Protein AF-A0A8S3Z3C2-F1 (afdb_monomer_lite)

Foldseek 3Di:
DDWDDDPPWIKDKAFDPPDDADPVRHTDIDIGTPVPDDCVPPPVSVVVPDPDPDDDD

Sequence (57 aa):
SGFLQLGDVEYLIEPIRGHNQSKDGGQPHLVYRRSALHDKQDFKSRSQQEGPTCGVK

Radius of gyration: 15.73 Å; chains: 1; bounding box: 30×23×50 Å

Organism: NCBI:txid100452

pLDDT: mean 75.25, std 16.86, range [36.38, 92.69]

Secondary structure (DSSP, 8-state):
-EEEEETTEEEEEEEPTTPPPPTTS---EEEEEGGGS-TTT-HHHHTTS--S-----

Structure (mmCIF, N/CA/C/O backbone):
data_AF-A0A8S3Z3C2-F1
#
_entry.id   AF-A0A8S3Z3C2-F1
#
loop_
_atom_site.group_PDB
_atom_site.id
_atom_site.type_symbol
_atom_site.label_atom_id
_atom_site.label_alt_id
_atom_site.label_comp_id
_atom_site.label_asym_id
_atom_site.label_entity_id
_atom_site.label_seq_id
_atom_site.pdbx_PDB_ins_code
_atom_site.Cartn_x
_atom_site.Cartn_y
_atom_site.Cartn_z
_atom_site.occupancy
_atom_site.B_iso_or_equiv
_atom_site.auth_seq_id
_atom_site.auth_comp_id
_atom_site.auth_asym_id
_atom_site.auth_atom_id
_atom_site.pdbx_PDB_model_num
ATOM 1 N N . SER A 1 1 ? 8.437 2.355 1.298 1.00 73.25 1 SER A N 1
ATOM 2 C CA . SER A 1 1 ? 6.984 2.133 1.427 1.00 73.25 1 SER A CA 1
ATOM 3 C C . SER A 1 1 ? 6.346 3.421 1.912 1.00 73.25 1 SER A C 1
ATOM 5 O O . SER A 1 1 ? 7.053 4.270 2.447 1.00 73.25 1 SER A O 1
ATOM 7 N N . GLY A 1 2 ? 5.052 3.597 1.670 1.00 84.69 2 GLY A N 1
ATOM 8 C CA . GLY A 1 2 ? 4.301 4.796 2.041 1.00 84.69 2 GLY A CA 1
ATOM 9 C C . GLY A 1 2 ? 2.825 4.482 2.264 1.00 84.69 2 GLY A C 1
ATOM 10 O O . GLY A 1 2 ? 2.404 3.336 2.117 1.00 84.69 2 GLY A O 1
ATOM 11 N N . PHE A 1 3 ? 2.044 5.500 2.615 1.00 87.44 3 PHE A N 1
ATOM 12 C CA . PHE A 1 3 ? 0.612 5.369 2.871 1.00 87.44 3 PHE A CA 1
ATOM 13 C C . PHE A 1 3 ? -0.179 6.294 1.950 1.00 87.44 3 PHE A C 1
ATOM 15 O O . PHE A 1 3 ? 0.275 7.396 1.642 1.00 87.44 3 PHE A O 1
ATOM 22 N N . LEU A 1 4 ? -1.362 5.848 1.533 1.00 88.75 4 LEU A N 1
ATOM 23 C CA . LEU A 1 4 ? -2.312 6.639 0.756 1.00 88.75 4 LEU A CA 1
ATOM 24 C C . LEU A 1 4 ? -3.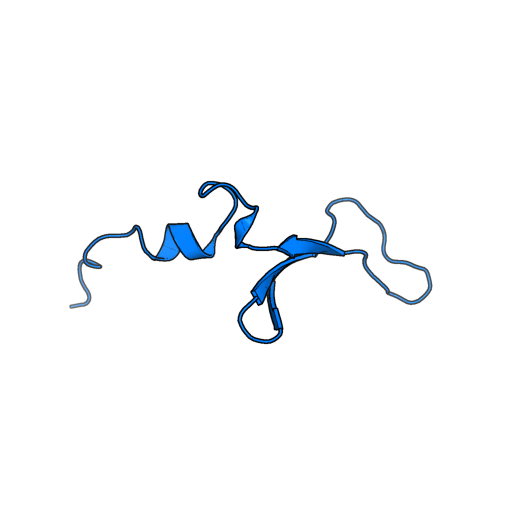654 6.659 1.479 1.00 88.75 4 LEU A C 1
ATOM 26 O O . LEU A 1 4 ? -4.191 5.607 1.818 1.00 88.75 4 LEU A O 1
ATOM 30 N N . GLN A 1 5 ? -4.204 7.850 1.687 1.00 91.44 5 GLN A N 1
ATOM 31 C CA . GLN A 1 5 ? -5.516 8.034 2.294 1.00 91.44 5 GLN A CA 1
ATOM 32 C C . GLN A 1 5 ? -6.513 8.510 1.236 1.00 91.44 5 GLN A C 1
ATOM 34 O O . GLN A 1 5 ? -6.264 9.486 0.530 1.00 91.44 5 GLN A O 1
ATOM 39 N N . LEU A 1 6 ? -7.633 7.798 1.118 1.00 91.31 6 LEU A N 1
ATOM 40 C CA . LEU A 1 6 ? -8.739 8.104 0.213 1.00 91.31 6 LEU A CA 1
ATOM 41 C C . LEU A 1 6 ? -10.031 8.115 1.036 1.00 91.31 6 LEU A C 1
ATOM 43 O O . LEU A 1 6 ? -10.581 7.062 1.364 1.00 91.31 6 LEU A O 1
ATOM 47 N N . GLY A 1 7 ? -10.489 9.315 1.398 1.00 92.69 7 GLY A N 1
ATOM 48 C CA . GLY A 1 7 ? -11.579 9.491 2.360 1.00 92.69 7 GLY A CA 1
ATOM 49 C C . GLY A 1 7 ? -11.228 8.866 3.714 1.00 92.69 7 GLY A C 1
ATOM 50 O O . GLY A 1 7 ? -10.137 9.090 4.242 1.00 92.69 7 GLY A O 1
ATOM 51 N N . ASP A 1 8 ? -12.125 8.027 4.228 1.00 91.38 8 ASP A N 1
ATOM 52 C CA . ASP A 1 8 ? -11.951 7.309 5.501 1.00 91.38 8 ASP A CA 1
ATOM 53 C C . ASP A 1 8 ? -11.172 5.990 5.358 1.00 91.38 8 ASP A C 1
ATOM 55 O O . ASP A 1 8 ? -11.054 5.214 6.308 1.00 91.38 8 ASP A O 1
ATOM 59 N N . VAL A 1 9 ? -10.657 5.690 4.160 1.00 91.31 9 VAL A N 1
ATOM 60 C CA . VAL A 1 9 ? -9.924 4.453 3.887 1.00 91.31 9 VAL A CA 1
ATOM 61 C C . VAL A 1 9 ? -8.444 4.746 3.700 1.00 91.31 9 VAL A C 1
ATOM 63 O O . VAL A 1 9 ? -8.052 5.583 2.890 1.00 91.31 9 VAL A O 1
ATOM 66 N N . GLU A 1 10 ? -7.609 3.999 4.414 1.00 91.31 10 GLU A N 1
ATOM 67 C CA . GLU A 1 10 ? -6.158 4.089 4.305 1.00 91.31 10 GLU A CA 1
ATOM 68 C C . GLU A 1 10 ? -5.566 2.832 3.669 1.00 91.31 10 GLU A C 1
ATOM 70 O O . GLU A 1 10 ? -6.002 1.701 3.920 1.00 91.31 10 GLU A O 1
ATOM 75 N N . TYR A 1 11 ? -4.544 3.047 2.851 1.00 90.38 11 TYR A N 1
ATOM 76 C CA . TYR A 1 11 ? -3.845 2.031 2.088 1.00 90.38 11 TYR A CA 1
ATOM 77 C C . TYR A 1 11 ? -2.349 2.063 2.404 1.00 90.38 11 TYR A C 1
ATOM 79 O O . TYR A 1 11 ? -1.754 3.134 2.529 1.00 90.38 11 TYR A O 1
ATOM 87 N N . LEU A 1 12 ? -1.737 0.885 2.504 1.00 89.31 12 LEU A N 1
ATOM 88 C CA . LEU A 1 12 ? -0.290 0.69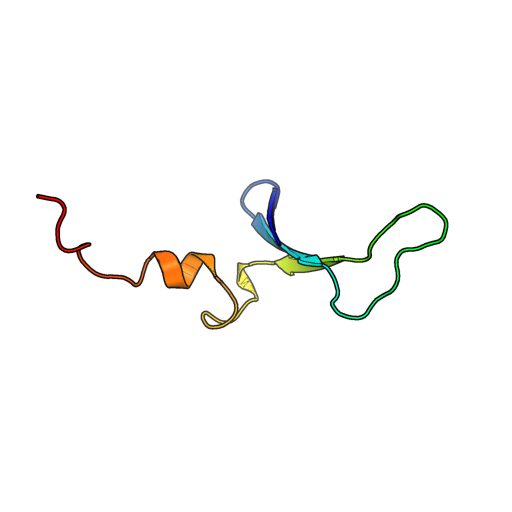8 2.542 1.00 89.31 12 LEU A CA 1
ATOM 89 C C . LEU A 1 12 ? 0.206 0.443 1.117 1.00 89.31 12 LEU A C 1
ATOM 91 O O . LEU A 1 12 ? -0.328 -0.423 0.422 1.00 89.31 12 LEU A O 1
ATOM 95 N N . ILE A 1 13 ? 1.234 1.181 0.706 1.00 90.38 13 ILE A N 1
ATOM 96 C CA . ILE A 1 13 ? 1.875 1.055 -0.602 1.00 90.38 13 ILE A CA 1
ATOM 97 C C . ILE A 1 13 ? 3.324 0.608 -0.410 1.00 90.38 13 ILE A C 1
ATOM 99 O O . ILE A 1 13 ? 4.133 1.305 0.217 1.00 90.38 13 ILE A O 1
ATOM 103 N N . GLU A 1 14 ? 3.683 -0.537 -0.984 1.00 88.00 14 GLU A N 1
ATOM 104 C CA . GLU A 1 14 ? 5.032 -1.099 -0.884 1.00 88.00 14 GLU A CA 1
ATOM 105 C C . GLU A 1 14 ? 5.642 -1.360 -2.262 1.00 88.00 14 GLU A C 1
ATOM 107 O O . GLU A 1 14 ? 4.980 -1.944 -3.117 1.00 88.00 14 GLU A O 1
ATOM 112 N N . PRO A 1 15 ? 6.903 -0.963 -2.510 1.00 87.50 15 PRO A N 1
ATOM 113 C CA . PRO A 1 15 ? 7.582 -1.345 -3.742 1.00 87.50 15 PRO A CA 1
ATOM 114 C C . PRO A 1 15 ? 7.804 -2.860 -3.769 1.00 87.50 15 PRO A C 1
ATOM 116 O O . PRO A 1 15 ? 8.191 -3.459 -2.758 1.00 87.50 15 PRO A O 1
ATOM 119 N N . ILE A 1 16 ? 7.613 -3.484 -4.932 1.00 88.19 16 ILE A N 1
ATOM 120 C CA . ILE A 1 16 ? 7.903 -4.913 -5.090 1.00 88.19 16 ILE A CA 1
ATOM 121 C C . ILE A 1 16 ? 9.418 -5.124 -5.052 1.00 88.19 16 ILE A C 1
ATOM 123 O O . ILE A 1 16 ? 10.167 -4.572 -5.863 1.00 88.19 16 ILE A O 1
ATOM 127 N N . ARG A 1 17 ? 9.877 -5.951 -4.108 1.00 83.75 17 ARG A N 1
ATOM 128 C CA . ARG A 1 17 ? 11.287 -6.345 -4.006 1.00 83.75 17 ARG A CA 1
ATOM 129 C C . ARG A 1 17 ? 11.633 -7.335 -5.115 1.00 83.75 17 ARG A C 1
ATOM 131 O O . ARG A 1 17 ? 10.867 -8.253 -5.383 1.00 83.75 17 ARG A O 1
ATOM 138 N N . GLY A 1 18 ? 12.802 -7.163 -5.729 1.00 81.44 18 GLY A N 1
ATOM 139 C CA . GLY A 1 18 ? 13.300 -8.068 -6.770 1.00 81.44 18 GLY A CA 1
ATOM 140 C C . GLY A 1 18 ? 12.672 -7.869 -8.150 1.00 81.44 18 GLY A C 1
ATOM 141 O O . GLY A 1 18 ? 12.964 -8.644 -9.055 1.00 81.44 18 GLY A O 1
ATOM 142 N N . HIS A 1 19 ? 11.841 -6.840 -8.334 1.00 81.38 19 HIS A N 1
ATOM 143 C CA . HIS A 1 19 ? 11.330 -6.484 -9.651 1.00 81.38 19 HIS A CA 1
ATOM 144 C C . HIS A 1 19 ? 12.202 -5.401 -10.287 1.00 81.38 19 HIS A C 1
ATOM 146 O O . HIS A 1 19 ? 12.468 -4.369 -9.669 1.00 81.38 19 HIS A O 1
ATOM 152 N N . ASN A 1 20 ? 12.622 -5.628 -11.532 1.00 79.50 20 ASN A N 1
ATOM 153 C CA . ASN A 1 20 ? 13.340 -4.620 -12.303 1.00 79.50 20 ASN A CA 1
ATOM 154 C C . ASN A 1 20 ? 12.408 -3.452 -12.639 1.00 79.50 20 ASN A C 1
ATOM 156 O O . ASN A 1 20 ? 11.199 -3.644 -12.825 1.00 79.50 20 ASN A O 1
ATOM 160 N N . GLN A 1 21 ? 12.987 -2.254 -12.731 1.00 83.56 21 GLN A N 1
ATOM 161 C CA . GLN A 1 21 ? 12.293 -1.092 -13.276 1.00 83.56 21 GLN A CA 1
ATOM 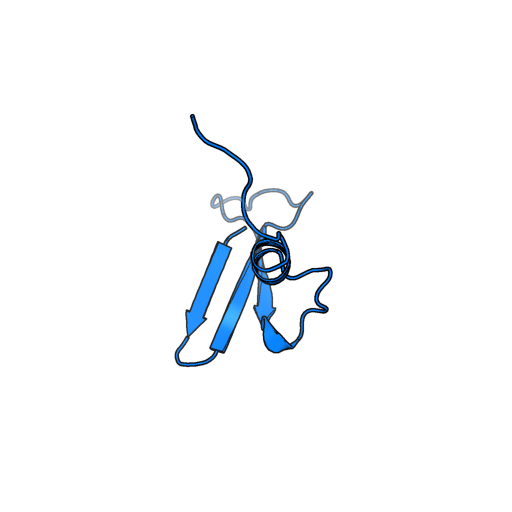162 C C . GLN A 1 21 ? 11.883 -1.365 -14.728 1.00 83.56 21 GLN A C 1
ATOM 164 O O . GLN A 1 21 ? 12.590 -2.050 -15.475 1.00 83.56 21 GLN A O 1
ATOM 169 N N . SER A 1 22 ? 10.723 -0.844 -15.122 1.00 83.56 22 SER A N 1
ATOM 170 C CA . SER A 1 22 ? 10.298 -0.842 -16.515 1.00 83.56 22 SER A CA 1
ATOM 171 C C . SER A 1 22 ? 11.232 0.035 -17.354 1.00 83.56 22 SER A C 1
ATOM 173 O O . SER A 1 22 ? 12.003 0.839 -16.828 1.00 83.56 22 SER A O 1
ATOM 175 N N . LYS A 1 23 ? 11.146 -0.093 -18.682 1.00 84.38 23 LYS A N 1
ATOM 176 C CA . LYS A 1 23 ? 11.937 0.724 -19.618 1.00 84.38 23 LYS A CA 1
ATOM 177 C C . LYS A 1 23 ? 11.697 2.230 -19.451 1.00 84.38 23 LYS A C 1
ATOM 179 O O . LYS A 1 23 ? 12.589 3.012 -19.749 1.00 84.38 23 LYS A O 1
ATOM 184 N N . ASP A 1 24 ? 10.539 2.600 -18.913 1.00 87.69 24 ASP A N 1
ATOM 185 C CA . ASP A 1 24 ? 10.137 3.984 -18.652 1.00 87.69 24 ASP A CA 1
ATOM 186 C C . ASP A 1 24 ? 10.501 4.448 -17.225 1.00 87.69 24 ASP A C 1
ATOM 188 O O . ASP A 1 24 ? 10.050 5.496 -16.772 1.00 87.69 24 ASP A O 1
ATOM 192 N N . GLY A 1 25 ? 11.280 3.651 -16.480 1.00 81.62 25 GLY A N 1
ATOM 193 C CA . GLY A 1 25 ? 11.676 3.937 -15.095 1.00 81.62 25 GLY A CA 1
ATOM 194 C C . GLY A 1 25 ? 10.597 3.635 -14.048 1.00 81.62 25 GLY A C 1
ATOM 195 O O . GLY A 1 25 ? 10.789 3.906 -12.863 1.00 81.62 25 GLY A O 1
ATOM 196 N N . GLY A 1 26 ? 9.465 3.054 -14.450 1.00 83.75 26 GLY A N 1
ATOM 197 C CA . GLY A 1 26 ? 8.379 2.693 -13.544 1.00 83.75 26 GLY A CA 1
ATOM 198 C C . GLY A 1 26 ? 8.735 1.493 -12.665 1.00 83.75 26 GLY A C 1
ATOM 199 O O . GLY A 1 26 ? 9.254 0.488 -13.148 1.00 83.75 26 GLY A O 1
ATOM 200 N N . GLN A 1 27 ? 8.412 1.562 -11.373 1.00 84.75 27 GLN A N 1
ATOM 201 C CA . GLN A 1 27 ? 8.552 0.438 -10.445 1.00 84.75 27 GLN A CA 1
ATOM 202 C C . GLN A 1 27 ? 7.167 -0.032 -9.985 1.00 84.75 27 GLN A C 1
ATOM 204 O O . GLN A 1 27 ? 6.359 0.799 -9.558 1.00 84.75 27 GLN A O 1
ATOM 209 N N . PRO A 1 28 ? 6.856 -1.338 -10.046 1.00 87.31 28 PRO A N 1
ATOM 210 C CA . PRO A 1 28 ? 5.573 -1.828 -9.570 1.00 87.31 28 PRO A CA 1
ATOM 211 C C . PRO A 1 28 ? 5.494 -1.766 -8.040 1.00 87.31 28 PRO A C 1
ATOM 213 O O . PRO A 1 28 ? 6.474 -2.008 -7.328 1.00 87.31 28 PRO A O 1
ATOM 216 N N . HIS A 1 29 ? 4.299 -1.454 -7.547 1.00 89.75 29 HIS A N 1
ATOM 217 C CA . HIS A 1 29 ? 3.986 -1.353 -6.127 1.00 89.75 29 HIS A CA 1
ATOM 218 C C . HIS A 1 29 ? 2.781 -2.235 -5.789 1.00 89.75 29 HIS A C 1
ATOM 220 O O . HIS A 1 29 ? 1.866 -2.388 -6.598 1.00 89.75 29 HIS A O 1
ATOM 226 N N . LEU A 1 30 ? 2.777 -2.795 -4.583 1.00 88.56 30 LEU A N 1
ATOM 227 C CA . LEU A 1 30 ? 1.637 -3.485 -3.990 1.00 88.56 30 LEU A CA 1
ATOM 228 C C . LEU A 1 30 ? 0.832 -2.481 -3.177 1.00 88.56 30 LEU A C 1
ATOM 230 O O . LEU A 1 30 ? 1.406 -1.645 -2.479 1.00 88.56 30 LEU A O 1
ATOM 234 N N . VAL A 1 31 ? -0.490 -2.576 -3.278 1.00 90.06 31 VAL A N 1
ATOM 235 C CA . VAL A 1 31 ? -1.424 -1.699 -2.573 1.00 90.06 31 VAL A CA 1
ATOM 236 C C . VAL A 1 31 ? -2.357 -2.561 -1.743 1.00 90.06 31 VAL A C 1
ATOM 238 O O . VAL A 1 31 ? -3.100 -3.383 -2.278 1.00 90.06 31 VAL A O 1
ATOM 241 N N . TYR A 1 32 ? -2.327 -2.356 -0.433 1.00 89.38 32 TYR A N 1
ATOM 242 C CA . TYR A 1 32 ? -3.160 -3.074 0.522 1.00 89.38 32 TYR A CA 1
ATOM 243 C C . TYR A 1 32 ? -4.066 -2.096 1.243 1.00 89.38 32 TYR A C 1
ATOM 245 O O . TYR A 1 32 ? -3.605 -1.057 1.706 1.00 89.38 32 TYR A O 1
ATOM 253 N N . ARG A 1 33 ? -5.343 -2.436 1.414 1.00 89.62 33 ARG A N 1
ATOM 254 C CA . ARG A 1 33 ? -6.196 -1.710 2.360 1.00 89.62 33 ARG A CA 1
ATOM 255 C C . ARG A 1 33 ? -5.704 -2.016 3.777 1.00 89.62 33 ARG A C 1
ATOM 257 O O . ARG A 1 33 ? -5.642 -3.189 4.139 1.00 89.62 33 ARG A O 1
ATOM 264 N N . ARG A 1 34 ? -5.382 -0.999 4.587 1.00 85.06 34 ARG A N 1
ATOM 265 C CA . ARG A 1 34 ? -4.806 -1.207 5.935 1.00 85.06 34 ARG A CA 1
ATOM 266 C C . ARG A 1 34 ? -5.696 -2.065 6.829 1.00 85.06 34 ARG A C 1
ATOM 268 O O . ARG A 1 34 ? -5.187 -2.919 7.535 1.00 85.06 34 ARG A O 1
ATOM 275 N N . SER A 1 35 ? -7.018 -1.914 6.729 1.00 85.94 35 SER A N 1
ATOM 276 C CA . SER A 1 35 ? -7.977 -2.707 7.513 1.00 85.94 35 SER A CA 1
ATOM 277 C C . SER A 1 35 ? -7.950 -4.213 7.216 1.00 85.94 35 SER A C 1
ATOM 279 O O . SER A 1 35 ? -8.568 -4.976 7.947 1.00 85.94 35 SER A O 1
ATOM 281 N N . ALA A 1 36 ? -7.308 -4.641 6.125 1.00 85.69 36 ALA A N 1
ATOM 282 C CA . ALA A 1 36 ? -7.159 -6.049 5.760 1.00 85.69 36 ALA A CA 1
ATOM 283 C C . ALA A 1 36 ? -5.783 -6.626 6.144 1.00 85.69 36 ALA A C 1
ATOM 285 O O . ALA A 1 36 ? -5.544 -7.816 5.938 1.00 85.69 36 ALA A O 1
ATOM 286 N N . LEU A 1 37 ? -4.869 -5.804 6.669 1.00 80.88 37 LEU A N 1
ATOM 287 C CA . LEU A 1 37 ? -3.554 -6.250 7.114 1.00 80.88 37 LEU A CA 1
ATOM 288 C C . LEU A 1 37 ? -3.642 -6.765 8.551 1.00 80.88 37 LEU A C 1
ATOM 290 O O . LEU A 1 37 ? -4.220 -6.119 9.419 1.00 80.88 37 LEU A O 1
ATOM 294 N N . HIS A 1 38 ? -3.028 -7.917 8.817 1.00 75.44 38 HIS A N 1
ATOM 295 C CA . HIS A 1 38 ? -2.809 -8.361 10.192 1.00 75.44 38 HIS A CA 1
ATOM 296 C C . HIS A 1 38 ? -1.844 -7.398 10.901 1.00 75.44 38 HIS A C 1
ATOM 298 O O . HIS A 1 38 ? -0.904 -6.910 10.272 1.00 75.44 38 HIS A O 1
ATOM 304 N N . ASP A 1 39 ? -1.987 -7.212 12.218 1.00 68.12 39 ASP A N 1
ATOM 305 C CA . ASP A 1 39 ? -1.176 -6.275 13.025 1.00 68.12 39 ASP A CA 1
ATOM 306 C C . ASP A 1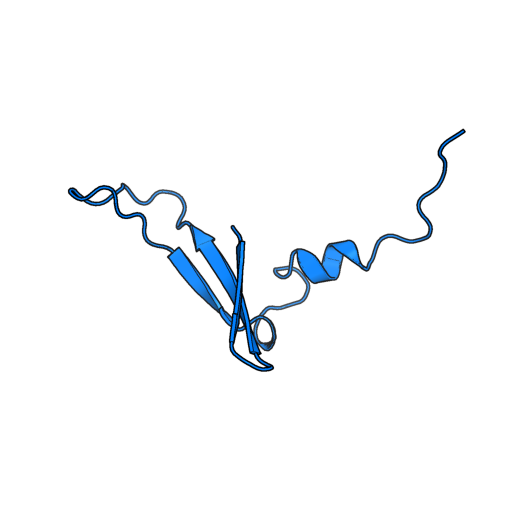 39 ? 0.342 -6.430 12.837 1.00 68.12 39 ASP A C 1
ATOM 308 O O . ASP A 1 39 ? 1.115 -5.488 12.982 1.00 68.12 39 ASP A O 1
ATOM 312 N N . LYS A 1 40 ? 0.800 -7.630 12.465 1.00 62.69 40 LYS A N 1
ATOM 313 C CA . LYS A 1 40 ? 2.216 -7.903 12.194 1.00 62.69 40 LYS A CA 1
ATOM 314 C C . LYS A 1 40 ? 2.731 -7.262 10.898 1.00 62.69 40 LYS A C 1
ATOM 316 O O . LYS A 1 40 ? 3.945 -7.135 10.770 1.00 62.69 40 LYS A O 1
ATOM 321 N N . GLN A 1 41 ? 1.873 -6.891 9.954 1.00 65.06 41 GLN A N 1
ATOM 322 C CA . GLN A 1 41 ? 2.241 -6.274 8.670 1.00 65.06 41 GLN A CA 1
ATOM 323 C C . GLN A 1 41 ? 2.002 -4.763 8.642 1.00 65.06 41 GLN A C 1
ATOM 325 O O . GLN A 1 41 ? 2.577 -4.072 7.805 1.00 65.06 41 GLN A O 1
ATOM 330 N N . ASP A 1 42 ? 1.205 -4.238 9.568 1.00 66.44 42 ASP A N 1
ATOM 331 C CA . ASP A 1 42 ? 0.979 -2.806 9.678 1.00 66.44 42 ASP A CA 1
ATOM 332 C C . ASP A 1 42 ? 2.090 -2.151 10.516 1.00 66.44 42 ASP A C 1
ATOM 334 O O . ASP A 1 42 ? 2.108 -2.194 11.742 1.00 66.44 42 ASP A O 1
ATOM 338 N N . PHE A 1 43 ? 3.071 -1.540 9.853 1.00 62.31 43 PHE A N 1
ATOM 339 C CA . PHE A 1 43 ? 4.168 -0.861 10.551 1.00 62.31 43 PHE A CA 1
ATOM 340 C C . PHE A 1 43 ? 3.670 0.290 11.447 1.00 62.31 43 PHE A C 1
ATOM 342 O O . PHE A 1 43 ? 4.281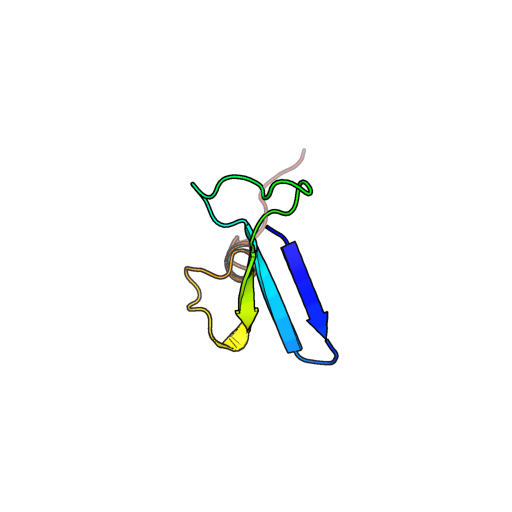 0.569 12.478 1.00 62.31 43 PHE A O 1
ATOM 349 N N . LYS A 1 44 ? 2.535 0.922 11.103 1.00 59.91 44 LYS A N 1
ATOM 350 C CA . LYS A 1 44 ? 1.951 2.018 11.890 1.00 59.91 44 LYS A CA 1
ATOM 351 C C . LYS A 1 44 ? 1.309 1.530 13.198 1.00 59.91 44 LYS A C 1
ATOM 353 O O . LYS A 1 44 ? 1.300 2.287 14.168 1.00 59.91 44 LYS A O 1
ATOM 358 N N . SER A 1 45 ? 0.792 0.297 13.257 1.00 54.09 45 SER A N 1
ATOM 359 C CA . SER A 1 45 ? 0.243 -0.259 14.508 1.00 54.09 45 SER A CA 1
ATOM 360 C C . SER A 1 45 ? 1.353 -0.572 15.515 1.00 54.09 45 SER A C 1
ATOM 362 O O . SER A 1 45 ? 1.195 -0.326 16.709 1.00 54.09 45 SER A O 1
ATOM 364 N N . ARG A 1 46 ? 2.529 -0.999 15.034 1.00 53.62 46 ARG A N 1
ATOM 365 C CA . ARG A 1 46 ? 3.707 -1.236 15.885 1.00 53.62 46 ARG A CA 1
ATOM 366 C C . ARG A 1 46 ? 4.235 0.038 16.545 1.00 53.62 46 ARG A C 1
ATOM 368 O O . ARG A 1 46 ? 4.613 -0.010 17.708 1.00 53.62 46 ARG A O 1
ATOM 375 N N . SER A 1 47 ? 4.202 1.178 15.851 1.00 53.03 47 SER A N 1
ATOM 376 C CA . SER A 1 47 ? 4.627 2.468 16.423 1.00 53.03 47 SER A CA 1
ATOM 377 C C . SER A 1 47 ? 3.706 3.008 17.528 1.00 53.03 47 SER A C 1
ATOM 379 O O . SER A 1 47 ? 4.101 3.926 18.235 1.00 53.03 47 SER A O 1
ATOM 381 N N . GLN A 1 48 ? 2.501 2.452 17.711 1.00 50.69 48 GLN A N 1
ATOM 382 C CA . GLN A 1 48 ? 1.637 2.763 18.861 1.00 50.69 48 GLN A CA 1
ATOM 383 C C . GLN A 1 48 ? 1.795 1.776 20.032 1.00 50.69 48 GLN A C 1
ATOM 385 O O . GLN A 1 48 ? 1.188 1.985 21.079 1.00 50.69 48 GLN A O 1
ATOM 390 N N . GLN A 1 49 ? 2.602 0.718 19.882 1.00 47.72 49 GLN A N 1
ATOM 391 C CA . GLN A 1 49 ? 2.814 -0.313 20.905 1.00 47.72 49 GLN A CA 1
ATOM 392 C C . GLN A 1 49 ? 4.125 -0.171 21.692 1.00 47.72 49 GLN A C 1
ATOM 394 O O . GLN A 1 49 ? 4.470 -1.066 22.464 1.00 47.72 49 GLN A O 1
ATOM 399 N N . GLU A 1 50 ? 4.839 0.948 21.564 1.00 47.16 50 GLU A N 1
ATOM 400 C CA . GLU A 1 50 ? 5.937 1.272 22.475 1.00 47.16 50 GLU A CA 1
ATOM 401 C C . GLU A 1 50 ? 5.401 2.147 23.615 1.00 47.16 50 GLU A C 1
ATOM 403 O O . GLU A 1 50 ? 4.814 3.204 23.391 1.00 47.16 50 GLU A O 1
ATOM 408 N N . GLY A 1 51 ? 5.545 1.646 24.848 1.00 49.66 51 GLY A N 1
ATOM 409 C CA . GLY A 1 51 ? 5.207 2.347 26.088 1.00 49.66 51 GLY A CA 1
ATOM 410 C C . GLY A 1 51 ? 5.985 3.660 26.271 1.00 49.66 51 GLY A C 1
ATOM 411 O O . GLY A 1 51 ? 6.665 4.111 25.351 1.00 49.66 51 GLY A O 1
ATOM 412 N N . PRO A 1 52 ? 5.890 4.310 27.449 1.00 44.91 52 PRO A N 1
ATOM 413 C CA . PRO A 1 52 ? 6.436 5.649 27.650 1.00 44.91 52 PRO A CA 1
ATOM 414 C C . PRO A 1 52 ? 7.910 5.680 27.245 1.00 44.91 52 PRO A C 1
ATOM 416 O O . PRO A 1 52 ? 8.729 4.958 27.812 1.00 44.91 52 PRO A O 1
ATOM 419 N N . THR A 1 53 ? 8.230 6.490 26.236 1.00 47.12 53 THR A N 1
ATOM 420 C CA . THR A 1 53 ? 9.595 6.697 25.759 1.00 47.12 53 THR A CA 1
ATOM 421 C C . THR A 1 53 ? 10.428 7.230 26.922 1.00 47.12 53 THR A C 1
ATOM 423 O O . THR A 1 53 ? 10.327 8.394 27.308 1.00 47.12 53 THR A O 1
ATOM 426 N N . CYS A 1 54 ? 11.212 6.345 27.536 1.00 54.38 54 CYS A N 1
ATOM 427 C CA . 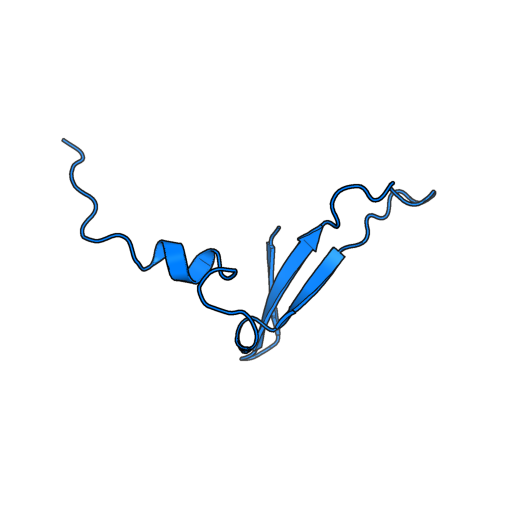CYS A 1 54 ? 12.187 6.699 28.551 1.00 54.38 54 CYS A CA 1
ATOM 428 C C . CYS A 1 54 ? 13.231 7.646 27.951 1.00 54.38 54 CYS A C 1
ATOM 430 O O . CYS A 1 54 ? 13.989 7.256 27.071 1.00 54.38 54 CYS A O 1
ATOM 432 N N . GLY A 1 55 ? 13.313 8.844 28.528 1.00 45.41 55 GLY A N 1
ATOM 433 C CA . GLY A 1 55 ? 14.561 9.578 28.709 1.00 45.41 55 GLY A CA 1
ATOM 434 C C . GLY A 1 55 ? 15.064 10.390 27.521 1.00 45.41 55 GLY A C 1
ATOM 435 O O . GLY A 1 55 ? 15.742 9.875 26.639 1.00 45.41 55 GLY A O 1
ATOM 436 N N . VAL A 1 56 ? 14.917 11.709 27.631 1.00 36.38 56 VAL A N 1
ATOM 437 C CA . VAL A 1 56 ? 15.994 12.622 27.235 1.00 36.38 56 VAL A CA 1
ATOM 438 C C . VAL A 1 56 ? 16.291 13.490 28.459 1.00 36.38 56 VAL A C 1
ATOM 440 O O . VAL A 1 56 ? 15.383 14.119 29.001 1.00 36.38 56 VAL A O 1
ATOM 443 N N . LYS A 1 57 ? 17.531 13.411 28.952 1.00 40.22 57 LYS A N 1
ATOM 444 C CA . LYS A 1 57 ? 18.112 14.397 29.872 1.00 40.22 57 LYS A CA 1
ATOM 445 C C . LYS A 1 57 ? 18.595 15.590 29.065 1.00 40.22 57 LYS A C 1
ATOM 447 O O . LYS A 1 57 ? 19.122 15.337 27.960 1.00 40.22 57 LYS A O 1
#

=== Feature glossary ===
Key to the feature types in this record:

Secondary structure (8-state, DSSP). Secondary structure is the local, repeating backbone conformation. DSSP classifies it into eight states by reading the hydrogen-bond network: three helix types (H, G, I), two β types (E, B), two non-regular types (T, S), and unstructured coil (-).

Backbone torsions (φ/ψ). Backbone dihedral angles. Every residue except chain termini has a φ (preceding-C → N → Cα → C) and a ψ (N → Cα → C → next-N). They are reported in degrees following the IUPAC sign convention. Secondary structure is essentially a statement about which (φ, ψ) basin each residue occupies.

Predicted aligned error. Predicted Aligned Error (PAE) is an AlphaFold confidence matrix: entry (i, j) is the expected error in the position of residue j, in ångströms, when the prediction is superimposed on the true structure at residue i. Low PAE within a block of residues means that block is internally rigid and well-predicted; high PAE between two blocks means their relative placement is uncertain even if each block individually is confident.

B-factor. B-factor (Debye–Waller factor) reflects atomic displacement in the crystal lattice. It is an experimental observable (units Å²), not a prediction; low values mean the atom is pinned down, high values mean it moves or is heterogeneous across the crystal.

Secondary structure (3-state, P-SEA). Three-state secondary structure (P-SEA) collapses the eight DSSP classes into helix (a), strand (b), and coil (c). P-SEA assigns these from Cα geometry alone — distances and angles — without requiring backbone oxygens, so it works on any Cα trace.

Sequence. Primary structure: the covalent order of the twenty standard amino acids along the backbone. Two proteins with the same sequence will (almost always) fold to the same structure; two with 30% identity often share a fold but not the details.

pLDDT. pLDDT is the predicted lDDT-Cα score: AlphaFold's confidence that the local environment of each residue (all inter-atomic distances within 15 Å) is correctly placed. It is a per-residue number between 0 and 100, with higher meaning more reliable.

InterPro / GO / CATH / organism. Functional annotations link the protein to curated databases. InterPro entries identify conserved domains and families by matching the sequence against member-database signatures (Pfam, PROSITE, CDD, …). Gene Ontology (GO) terms describe molecular function, biological process, and cellular component in a controlled vocabulary. CATH places the structure in a hierarchical fold classification (Class/Architecture/Topology/Homologous-superfamily). The organism is the source species.

Contact-map, Ramachandran, and PAE plots. Three diagnostic plots accompany the record. The Cα contact map visualizes the tertiary structure as a 2D adjacency matrix (8 Å cutoff, sequence-local contacts suppressed). The Ramachandran plot shows the distribution of backbone (φ, ψ) torsions, with points in the α and β basins reflecting secondary structure content. The PAE plot shows AlphaFold's inter-residue confidence as a color matrix.

mmCIF coordinates. The mmCIF table is the protein's shape written out atom by atom. For each backbone N, Cα, C, and carbonyl O, it records an (x, y, z) coordinate triple in Å plus the residue type, chain letter, and residue number.

Radius of gyration, Cα contacts, bounding box. Three whole-structure scalars: the radius of gyration (RMS distance of Cα from centroid, in Å), the count of Cα–Cα contacts (pairs closer than 8 Å and separated by more than four residues in sequence — i.e. tertiary, not local, contacts), and the bounding-box dimensions. Together they distinguish compact globular folds from extended fibres or disordered chains.

Foldseek 3Di. The Foldseek 3Di string encodes local tertiary geometry as a 20-letter alphabet — one character per residue — derived from the relative positions of nearby Cα atoms. Unlike the amino-acid sequence, 3Di is a direct function of the 3D structure, so two proteins with the same fold have similar 3Di strings even at low sequence identity.

Rendered structure images. Six rendered views show the 3D structure from the faces of a cube — i.e. along ±x, ±y, ±z. Rendering representation is drawn randomly per protein from cartoon (secondary-structure ribbons), sticks (backbone bonds), or molecular surface; coloring is either N→C rainbow (blue at the N-terminus through red at the C-terminus) or one color per chain.

Nearest PDB structures. The Foldseek neighbor list gives the closest experimentally determined structures in the PDB, ranked by structural alignment. TM-score near 1 means near-identical fold; near 0.3 means only rough topology match. This is how one finds what a novel AlphaFold prediction most resembles in the solved-structure universe.

Solvent-accessible surface area. SASA measures how much of the protein is reachable by solvent. It is computed by rolling a water-sized probe over the atomic surface and summing the exposed area (Å²). Per-residue SASA distinguishes core (buried, low SASA) from surface (exposed, high SASA) residues; total SASA is a whole-molecule size measure.